Protein AF-A0A9D1HIQ1-F1 (afdb_monomer_lite)

Foldseek 3Di:
DDPPVVVVVVVVVVVVVLCVDPLVVLLVVLVVLCVVPPVLVVLVVVLVVLVVCLVPDPDDDPVSVVSVVVSVVSVVVQCPVPSSVSNVVSVVVSVVVVVVVVVVVVVVDDDCCVPVPPVVVVVVVVVVVVVVPDDDPPDDD

Secondary structure (DSSP, 8-state):
----HHHHHHHHHHHHHHHTSHHHHHHHHHHHHHHT-HHHHHHHHHHHHHHHHHHS----THHHHHHHHHHHHHHHHHHT-HHHHHHHHHHHHHHHHHHHHHHHHHTTSPP-GGGSSHHHHHHHHHHHHHHTT--------

Organism: NCBI:txid2840694

pLDDT: mean 84.1, std 16.53, range [38.34, 98.25]

Radius of gyration: 28.69 Å; chains: 1; bounding box: 81×45×67 Å

Structure (mmCIF, N/CA/C/O backbone):
data_AF-A0A9D1HIQ1-F1
#
_entry.id   AF-A0A9D1HIQ1-F1
#
loop_
_atom_site.group_PDB
_atom_site.id
_atom_site.type_symbol
_atom_site.label_atom_id
_atom_site.label_alt_id
_atom_site.label_comp_id
_atom_site.label_asym_id
_atom_site.label_entity_id
_atom_site.label_seq_id
_atom_site.pdbx_PDB_ins_code
_atom_site.Cartn_x
_atom_site.Cartn_y
_atom_site.Cartn_z
_atom_site.occupancy
_atom_site.B_iso_or_equiv
_atom_site.auth_seq_id
_atom_site.auth_comp_id
_atom_site.auth_asym_id
_atom_site.auth_atom_id
_atom_site.pdbx_PDB_model_num
ATOM 1 N N . MET A 1 1 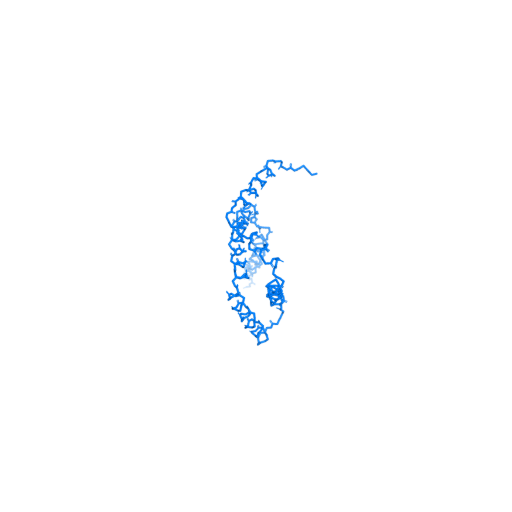? -3.074 -15.900 27.688 1.00 52.31 1 MET A N 1
ATOM 2 C CA . MET A 1 1 ? -3.087 -14.440 27.462 1.00 52.31 1 MET A CA 1
ATOM 3 C C . MET A 1 1 ? -4.541 -13.996 27.418 1.00 52.31 1 MET A C 1
ATOM 5 O O . MET A 1 1 ? -5.275 -14.479 26.563 1.00 52.31 1 MET A O 1
ATOM 9 N N . VAL A 1 2 ? -4.995 -13.200 28.389 1.00 64.06 2 VAL A N 1
ATOM 10 C CA . VAL A 1 2 ? -6.382 -12.706 28.427 1.00 64.06 2 VAL A CA 1
ATOM 11 C C . VAL A 1 2 ? -6.483 -11.564 27.420 1.00 64.06 2 VAL A C 1
ATOM 13 O O . VAL A 1 2 ? -5.747 -10.586 27.523 1.00 64.06 2 VAL A O 1
ATOM 16 N N . LYS A 1 3 ? -7.336 -11.710 26.403 1.00 77.06 3 LYS A N 1
ATOM 17 C CA . LYS A 1 3 ? -7.623 -10.622 25.461 1.00 77.06 3 LYS A CA 1
ATOM 18 C C . LYS A 1 3 ? -8.362 -9.523 26.221 1.00 77.06 3 LYS A C 1
ATOM 20 O O . LYS A 1 3 ? -9.308 -9.821 26.942 1.00 77.06 3 LYS A O 1
ATOM 25 N N . ASN A 1 4 ? -7.957 -8.267 26.054 1.00 87.88 4 ASN A N 1
ATOM 26 C CA . ASN A 1 4 ? -8.736 -7.149 26.575 1.00 87.88 4 ASN A CA 1
ATOM 27 C C . ASN A 1 4 ? -10.006 -7.000 25.721 1.00 87.88 4 ASN A C 1
ATOM 29 O O . ASN A 1 4 ? -9.977 -6.393 24.651 1.00 87.88 4 ASN A O 1
ATOM 33 N N . GLU A 1 5 ? -11.101 -7.622 26.160 1.00 90.69 5 GLU A N 1
ATOM 34 C CA . GLU A 1 5 ? -12.341 -7.746 25.385 1.00 90.69 5 GLU A CA 1
ATOM 35 C C . GLU A 1 5 ? -12.885 -6.394 24.904 1.00 90.69 5 GLU A C 1
ATOM 37 O O . GLU A 1 5 ? -13.345 -6.300 23.768 1.00 90.69 5 GLU A O 1
ATOM 42 N N . GLY A 1 6 ? -12.761 -5.334 25.712 1.00 93.00 6 GLY A N 1
ATOM 43 C CA . GLY A 1 6 ? -13.192 -3.985 25.336 1.00 93.00 6 GLY A CA 1
ATOM 44 C C . GLY A 1 6 ? -12.398 -3.412 24.159 1.00 93.00 6 GLY A C 1
ATOM 45 O O . GLY A 1 6 ? -12.990 -2.907 23.206 1.00 93.00 6 GLY A O 1
ATOM 46 N N . ILE A 1 7 ? -11.068 -3.561 24.172 1.00 92.62 7 ILE A N 1
ATOM 47 C CA . ILE A 1 7 ? -10.199 -3.124 23.065 1.00 92.62 7 ILE A CA 1
ATOM 48 C C . ILE A 1 7 ? -10.548 -3.885 21.781 1.00 92.62 7 ILE A C 1
ATOM 50 O O . ILE A 1 7 ? -10.724 -3.276 20.728 1.00 92.62 7 ILE A O 1
ATOM 54 N N . TYR A 1 8 ? -10.720 -5.208 21.868 1.00 92.81 8 TYR A N 1
ATOM 55 C CA . TYR A 1 8 ? -11.078 -6.030 20.707 1.00 92.81 8 TYR A CA 1
ATOM 56 C C . TYR A 1 8 ? -12.459 -5.683 20.139 1.00 92.81 8 TYR A C 1
ATOM 58 O O . TYR A 1 8 ? -12.629 -5.670 18.918 1.00 92.81 8 TYR A O 1
ATOM 66 N N . GLN A 1 9 ? -13.443 -5.382 20.991 1.00 95.50 9 GLN A N 1
ATOM 67 C CA . GLN A 1 9 ? -14.764 -4.938 20.542 1.00 95.50 9 GLN A CA 1
ATOM 68 C C . GLN A 1 9 ? -14.685 -3.601 19.799 1.00 95.50 9 GLN A C 1
ATOM 70 O O . GLN A 1 9 ? -15.299 -3.457 18.742 1.00 95.50 9 GLN A O 1
ATOM 75 N N . THR A 1 10 ? -13.912 -2.640 20.310 1.00 95.25 10 THR A N 1
ATOM 76 C CA . THR A 1 10 ? -13.713 -1.340 19.651 1.00 95.25 10 THR A CA 1
ATOM 77 C C . THR A 1 10 ? -12.977 -1.491 18.322 1.00 95.25 10 THR A C 1
ATOM 79 O O . THR A 1 10 ? -13.453 -0.982 17.311 1.00 95.25 10 THR A O 1
ATOM 82 N N . ALA A 1 11 ? -11.887 -2.262 18.285 1.00 93.88 11 ALA A N 1
ATOM 83 C CA . ALA A 1 11 ? -11.157 -2.546 17.049 1.00 93.88 11 ALA A CA 1
ATOM 84 C C . ALA A 1 11 ? -12.040 -3.251 16.004 1.00 93.88 11 ALA A C 1
ATOM 86 O O . ALA A 1 11 ? -11.987 -2.929 14.820 1.00 93.88 11 ALA A O 1
ATOM 87 N N . SER A 1 12 ? -12.913 -4.167 16.440 1.00 95.56 12 SER A N 1
ATOM 88 C CA . SER A 1 12 ? -13.867 -4.833 15.544 1.00 95.56 12 SER A CA 1
ATOM 89 C C . SER A 1 12 ? -14.880 -3.848 14.958 1.00 95.56 12 SER A C 1
ATOM 91 O O . SER A 1 12 ? -15.157 -3.897 13.764 1.00 95.56 12 SER A O 1
ATOM 93 N N . LYS A 1 13 ? -15.407 -2.918 15.767 1.00 97.31 13 LYS A N 1
ATOM 94 C CA . LYS A 1 13 ? -16.311 -1.861 15.282 1.00 97.31 13 LYS A CA 1
ATOM 95 C C . LYS A 1 13 ? -15.618 -0.936 14.283 1.00 97.31 13 LYS A C 1
ATOM 97 O O . LYS A 1 13 ? -16.211 -0.631 13.254 1.00 97.31 13 LYS A O 1
ATOM 102 N N . LEU A 1 14 ? -14.373 -0.543 14.557 1.00 96.44 14 LEU A N 1
ATOM 103 C CA . LEU A 1 14 ? -13.564 0.252 13.632 1.00 96.44 14 LEU A CA 1
ATOM 104 C C . LEU A 1 14 ? -13.374 -0.484 12.298 1.00 96.44 14 LEU A C 1
ATOM 106 O O . LEU A 1 14 ? -13.594 0.097 11.240 1.00 96.44 14 LEU A O 1
ATOM 110 N N . ALA A 1 15 ? -13.049 -1.778 12.335 1.00 96.25 15 ALA A N 1
ATOM 111 C CA . ALA A 1 15 ? -12.910 -2.584 11.125 1.00 96.25 15 ALA A CA 1
ATOM 112 C C . ALA A 1 15 ? -14.210 -2.634 10.300 1.00 96.25 15 ALA A C 1
ATOM 114 O O . ALA A 1 15 ? -14.161 -2.528 9.077 1.00 96.25 15 ALA A O 1
ATOM 115 N N . GLU A 1 16 ? -15.372 -2.760 10.945 1.00 97.88 16 GLU A N 1
ATOM 116 C CA . GLU A 1 16 ? -16.670 -2.708 10.257 1.00 97.88 16 GLU A CA 1
ATOM 117 C C . GLU A 1 16 ? -16.958 -1.324 9.654 1.00 97.88 16 GLU A C 1
ATOM 119 O O . GLU A 1 16 ? -17.451 -1.236 8.531 1.00 97.88 16 GLU A O 1
ATOM 124 N N . GLN A 1 17 ? -16.593 -0.238 10.343 1.00 97.44 17 GLN A N 1
ATOM 125 C CA . GLN A 1 17 ? -16.718 1.121 9.803 1.00 97.44 17 GLN A CA 1
ATOM 126 C C . GLN A 1 17 ? -15.836 1.334 8.569 1.00 97.44 17 GLN A C 1
ATOM 128 O O . GLN A 1 17 ? -16.304 1.893 7.580 1.00 97.44 17 GLN A O 1
ATOM 133 N N . ILE A 1 18 ? -14.597 0.837 8.595 1.00 96.75 18 ILE A N 1
ATOM 134 C CA . ILE A 1 18 ? -13.683 0.893 7.448 1.00 96.75 18 ILE A CA 1
ATOM 135 C C . ILE A 1 18 ? -14.257 0.096 6.271 1.00 96.75 18 ILE A C 1
ATOM 137 O O . ILE A 1 18 ? -14.284 0.595 5.153 1.00 96.75 18 ILE A O 1
ATOM 141 N N . LYS A 1 19 ? -14.780 -1.115 6.504 1.00 96.62 19 LYS A N 1
ATOM 142 C CA . LYS A 1 19 ? -15.400 -1.924 5.437 1.00 96.62 19 LYS A CA 1
ATOM 143 C C . LYS A 1 19 ? -16.628 -1.260 4.812 1.00 96.62 19 LYS A C 1
ATOM 145 O O . LYS A 1 19 ? -16.915 -1.492 3.641 1.00 96.62 19 LYS A O 1
ATOM 150 N N . ALA A 1 20 ? -17.365 -0.473 5.592 1.00 97.00 20 ALA A N 1
ATOM 151 C CA . ALA A 1 20 ? -18.517 0.284 5.118 1.00 97.00 20 ALA A CA 1
ATOM 152 C C . ALA A 1 20 ? -18.130 1.595 4.407 1.00 97.00 20 ALA A C 1
ATOM 154 O O . ALA A 1 20 ? -19.011 2.273 3.874 1.00 97.00 20 ALA A O 1
ATOM 155 N N . SER A 1 21 ? -16.844 1.967 4.395 1.00 97.06 21 SER A N 1
ATOM 156 C CA . SER A 1 21 ? -16.383 3.202 3.771 1.00 97.06 21 SER A CA 1
ATOM 157 C C . SER A 1 21 ? -16.426 3.111 2.237 1.00 97.06 21 SER A C 1
ATOM 159 O O . SER A 1 21 ? -16.203 2.039 1.653 1.00 97.06 21 SER A O 1
ATOM 161 N N . PRO A 1 22 ? -16.706 4.231 1.546 1.00 97.25 22 PRO A N 1
ATOM 162 C CA . PRO A 1 22 ? -16.701 4.263 0.088 1.00 97.25 22 PRO A CA 1
ATOM 163 C C . PRO A 1 22 ? -15.317 3.953 -0.504 1.00 97.25 22 PRO A C 1
ATOM 165 O O . PRO A 1 22 ? -15.237 3.355 -1.578 1.00 97.25 22 PRO A O 1
ATOM 168 N N . GLU A 1 23 ? -14.233 4.303 0.187 1.00 97.50 23 GLU A N 1
ATOM 169 C CA . GLU A 1 23 ? -12.854 4.041 -0.234 1.00 97.50 23 GLU A CA 1
ATOM 170 C C . GLU A 1 23 ? -12.541 2.544 -0.216 1.00 97.50 23 GLU A C 1
ATOM 172 O O . GLU A 1 23 ? -12.022 2.022 -1.206 1.00 97.50 23 GLU A O 1
ATOM 177 N N . TYR A 1 24 ? -12.929 1.828 0.847 1.00 97.81 24 TYR A N 1
ATOM 178 C CA . TYR A 1 24 ? -12.782 0.372 0.898 1.00 97.81 24 TYR A CA 1
ATOM 179 C C . TYR A 1 24 ? -13.607 -0.306 -0.201 1.00 97.81 24 TYR A C 1
ATOM 181 O O . TYR A 1 24 ? -13.089 -1.138 -0.949 1.00 97.81 24 TYR A O 1
ATOM 189 N N . ALA A 1 25 ? -14.875 0.085 -0.361 1.00 97.88 25 ALA A N 1
ATOM 190 C CA . ALA A 1 25 ? -15.738 -0.467 -1.403 1.00 97.88 25 ALA A CA 1
ATOM 191 C C . ALA A 1 25 ? -15.167 -0.227 -2.815 1.00 97.88 25 ALA A C 1
ATOM 193 O O . ALA A 1 25 ? -15.196 -1.128 -3.665 1.00 97.88 25 ALA A O 1
ATOM 194 N N . ARG A 1 26 ? -14.605 0.965 -3.067 1.00 97.81 26 ARG A N 1
ATOM 195 C CA . ARG A 1 26 ? -13.958 1.297 -4.341 1.00 97.81 26 ARG A CA 1
ATOM 196 C C . ARG A 1 26 ? -12.705 0.459 -4.569 1.00 97.81 26 ARG A C 1
ATOM 198 O O . ARG A 1 26 ? -12.546 -0.067 -5.670 1.00 97.81 26 ARG A O 1
ATOM 205 N N . TYR A 1 27 ? -11.873 0.290 -3.544 1.00 98.25 27 TYR A N 1
ATOM 206 C CA . TYR A 1 27 ? -10.677 -0.548 -3.603 1.00 98.25 27 TYR A CA 1
ATOM 207 C C . TYR A 1 27 ? -11.013 -2.005 -3.932 1.00 98.25 27 TYR A C 1
ATOM 209 O O . TYR A 1 27 ? -10.453 -2.561 -4.878 1.00 98.25 27 TYR A O 1
ATOM 217 N N . ILE A 1 28 ? -11.978 -2.608 -3.229 1.00 98.19 28 ILE A N 1
ATOM 218 C CA . ILE A 1 28 ? -12.403 -3.991 -3.493 1.00 98.19 28 ILE A CA 1
ATOM 219 C C . ILE A 1 28 ? -12.946 -4.142 -4.916 1.00 98.19 28 ILE A C 1
ATOM 221 O O . ILE A 1 28 ? -12.522 -5.039 -5.642 1.00 98.19 28 ILE A O 1
ATOM 225 N N . THR A 1 29 ? -13.803 -3.220 -5.359 1.00 97.75 29 THR A N 1
ATOM 226 C CA . THR A 1 29 ? -14.366 -3.254 -6.718 1.00 97.75 29 THR A CA 1
ATOM 227 C C . THR A 1 29 ? -13.276 -3.155 -7.792 1.00 97.75 29 THR A C 1
ATOM 229 O O . THR A 1 29 ? -13.286 -3.910 -8.767 1.00 97.75 29 THR A O 1
ATOM 232 N N . ALA A 1 30 ? -12.323 -2.232 -7.640 1.00 97.00 30 ALA A N 1
ATOM 233 C CA . ALA A 1 30 ? -11.231 -2.067 -8.597 1.00 97.00 30 ALA A CA 1
ATOM 234 C C . ALA A 1 30 ? -10.288 -3.283 -8.600 1.00 97.00 30 ALA A C 1
ATOM 236 O O . ALA A 1 30 ? -9.862 -3.743 -9.662 1.00 97.00 30 ALA A O 1
ATOM 237 N N . LYS A 1 31 ? -10.030 -3.867 -7.422 1.00 96.75 31 LYS A N 1
ATOM 238 C CA . LYS A 1 31 ? -9.255 -5.103 -7.266 1.00 96.75 31 LYS A CA 1
ATOM 239 C C . LYS A 1 31 ? -9.908 -6.284 -7.979 1.00 96.75 31 LYS A C 1
ATOM 241 O O . LYS A 1 31 ? -9.221 -7.011 -8.691 1.00 96.75 31 LYS A O 1
ATOM 246 N N . GLU A 1 32 ? -11.215 -6.475 -7.825 1.00 96.44 32 GLU A N 1
ATOM 247 C CA . GLU A 1 32 ? -11.955 -7.544 -8.506 1.00 96.44 32 GLU A CA 1
ATOM 248 C C . GLU A 1 32 ? -11.882 -7.405 -10.029 1.00 96.44 32 GLU A C 1
ATOM 250 O O . GLU A 1 32 ? -11.572 -8.373 -10.726 1.00 96.44 32 GLU A O 1
ATOM 255 N N . ARG A 1 33 ? -12.070 -6.188 -10.556 1.00 94.56 33 ARG A N 1
ATOM 256 C CA . ARG A 1 33 ? -11.915 -5.912 -11.995 1.00 94.56 33 ARG A CA 1
ATOM 257 C C . ARG A 1 33 ? -10.529 -6.302 -12.500 1.00 94.56 33 ARG A C 1
ATOM 259 O O . ARG A 1 33 ? -10.421 -6.963 -13.530 1.00 94.56 33 ARG A O 1
ATOM 266 N N . LEU A 1 34 ? -9.484 -5.947 -11.755 1.00 94.00 34 LEU A N 1
ATOM 267 C CA . LEU A 1 34 ? -8.109 -6.289 -12.105 1.00 94.00 34 LEU A CA 1
ATOM 268 C C . LEU A 1 34 ? -7.837 -7.801 -12.014 1.00 94.00 34 LEU A C 1
ATOM 270 O O . LEU A 1 34 ? -7.122 -8.357 -12.847 1.00 94.00 34 LEU A O 1
ATOM 274 N N . LEU A 1 35 ? -8.422 -8.499 -11.036 1.00 92.50 35 LEU A N 1
ATOM 275 C CA . LEU A 1 35 ? -8.297 -9.956 -10.909 1.00 92.50 35 LEU A CA 1
ATOM 276 C C . LEU A 1 35 ? -8.859 -10.691 -12.132 1.00 92.50 35 LEU A C 1
ATOM 278 O O . LEU A 1 35 ? -8.289 -11.706 -12.542 1.00 92.50 35 LEU A O 1
ATOM 282 N N . HIS A 1 36 ? -9.915 -10.160 -12.745 1.00 93.69 36 HIS A N 1
ATOM 283 C CA . HIS A 1 36 ? -10.519 -10.710 -13.958 1.00 93.69 36 HIS A CA 1
ATOM 284 C C . HIS A 1 36 ? -9.805 -10.313 -15.260 1.00 93.69 36 HIS A C 1
ATOM 286 O O . HIS A 1 36 ? -10.178 -10.813 -16.320 1.00 93.69 36 HIS A O 1
ATOM 292 N N . ASP A 1 37 ? -8.744 -9.504 -15.193 1.00 92.56 37 ASP A N 1
ATOM 293 C CA . ASP A 1 37 ? -7.961 -9.061 -16.348 1.00 92.56 37 ASP A CA 1
ATOM 294 C C . ASP A 1 37 ? -6.491 -9.520 -16.243 1.00 92.56 37 ASP A C 1
ATOM 296 O O . ASP A 1 37 ? -5.656 -8.865 -15.609 1.00 92.56 37 ASP A O 1
ATOM 300 N N . PRO A 1 38 ? -6.126 -10.662 -16.856 1.00 92.81 38 PRO A N 1
ATOM 301 C CA . PRO A 1 38 ? -4.771 -11.202 -16.772 1.00 92.81 38 PRO A CA 1
ATOM 302 C C . PRO A 1 38 ? -3.684 -10.284 -17.341 1.00 92.81 38 PRO A C 1
ATOM 304 O O . PRO A 1 38 ? -2.552 -10.329 -16.856 1.00 92.81 38 PRO A O 1
ATOM 307 N N . ILE A 1 39 ? -4.009 -9.480 -18.358 1.00 92.50 39 ILE A N 1
ATOM 308 C CA . ILE A 1 39 ? -3.053 -8.588 -19.023 1.00 92.50 39 ILE A CA 1
ATOM 309 C C . ILE A 1 39 ? -2.722 -7.435 -18.079 1.00 92.50 39 ILE A C 1
ATOM 311 O O . ILE A 1 39 ? -1.554 -7.199 -17.768 1.00 92.50 39 ILE A O 1
ATOM 315 N N . ASN A 1 40 ? -3.754 -6.779 -17.553 1.00 92.44 40 ASN A N 1
ATOM 316 C CA . ASN A 1 40 ? -3.595 -5.643 -16.651 1.00 92.44 40 ASN A CA 1
ATOM 317 C C . ASN A 1 40 ? -3.019 -6.060 -15.294 1.00 92.44 40 ASN A C 1
ATOM 319 O O . ASN A 1 40 ? -2.191 -5.348 -14.728 1.00 92.44 40 ASN A O 1
ATOM 323 N N . ARG A 1 41 ? -3.352 -7.261 -14.809 1.00 93.81 41 ARG A N 1
ATOM 324 C CA . ARG A 1 41 ? -2.717 -7.835 -13.616 1.00 93.81 41 ARG A CA 1
ATOM 325 C C . ARG A 1 41 ? -1.222 -8.084 -13.815 1.00 93.81 41 ARG A C 1
ATOM 327 O O . ARG A 1 41 ? -0.442 -7.830 -12.900 1.00 93.81 41 ARG A O 1
ATOM 334 N N . LYS A 1 42 ? -0.810 -8.586 -14.987 1.00 92.31 42 LYS A N 1
ATOM 335 C CA . LYS A 1 42 ? 0.615 -8.753 -15.308 1.00 92.31 42 LYS A CA 1
ATOM 336 C C . LYS A 1 42 ? 1.318 -7.397 -15.335 1.00 92.31 42 LYS A C 1
ATOM 338 O O . LYS A 1 42 ? 2.372 -7.274 -14.726 1.00 92.31 42 LYS A O 1
ATOM 343 N N . LEU A 1 43 ? 0.712 -6.401 -15.981 1.00 90.56 43 LEU A N 1
ATOM 344 C CA . LEU A 1 43 ? 1.253 -5.045 -16.047 1.00 90.56 43 LEU A CA 1
ATOM 345 C C . LEU A 1 43 ? 1.466 -4.444 -14.647 1.00 90.56 43 LEU A C 1
ATOM 347 O O . LEU A 1 43 ? 2.559 -3.968 -14.356 1.00 90.56 43 LEU A O 1
ATOM 351 N N . LEU A 1 44 ? 0.469 -4.534 -13.757 1.00 92.94 44 LEU A N 1
ATOM 352 C CA . LEU A 1 44 ? 0.613 -4.062 -12.374 1.00 92.94 44 LEU A CA 1
ATOM 353 C C . LEU A 1 44 ? 1.723 -4.809 -11.623 1.00 92.94 44 LEU A C 1
ATOM 355 O O . LEU A 1 44 ? 2.502 -4.193 -10.904 1.00 92.94 44 LEU A O 1
ATOM 359 N N . ARG A 1 45 ? 1.798 -6.137 -11.765 1.00 92.88 45 ARG A N 1
ATOM 360 C CA . ARG A 1 45 ? 2.837 -6.936 -11.102 1.00 92.88 45 ARG A CA 1
ATOM 361 C C . ARG A 1 45 ? 4.234 -6.526 -11.559 1.00 92.88 45 ARG A C 1
ATOM 363 O O . ARG A 1 45 ? 5.125 -6.398 -10.730 1.00 92.88 45 ARG A O 1
ATOM 370 N N . ASP A 1 46 ? 4.419 -6.332 -12.859 1.00 91.62 46 ASP A N 1
ATOM 371 C CA . ASP A 1 46 ? 5.714 -5.950 -13.416 1.00 91.62 46 ASP A CA 1
ATOM 372 C C . ASP A 1 46 ? 6.121 -4.541 -12.922 1.00 91.62 46 ASP A C 1
ATOM 374 O O . ASP A 1 46 ? 7.282 -4.344 -12.567 1.00 91.62 46 ASP A O 1
ATOM 378 N N . LEU A 1 47 ? 5.162 -3.608 -12.782 1.00 91.88 47 LEU A N 1
ATOM 379 C CA . LEU A 1 47 ? 5.378 -2.308 -12.126 1.00 91.88 47 LEU A CA 1
ATOM 380 C C . LEU A 1 47 ? 5.822 -2.468 -10.664 1.00 91.88 47 LEU A C 1
ATOM 382 O O . LEU A 1 47 ? 6.837 -1.902 -10.272 1.00 91.88 47 LEU A O 1
ATOM 386 N N . ARG A 1 48 ? 5.091 -3.253 -9.863 1.00 93.25 48 ARG A N 1
ATOM 387 C CA . ARG A 1 48 ? 5.393 -3.462 -8.434 1.00 93.25 48 ARG A CA 1
ATOM 388 C C . ARG A 1 48 ? 6.756 -4.109 -8.209 1.00 93.25 48 ARG A C 1
ATOM 390 O O . ARG A 1 48 ? 7.483 -3.692 -7.318 1.00 93.25 48 ARG A O 1
ATOM 397 N N . ASN A 1 49 ? 7.117 -5.081 -9.042 1.00 93.50 49 ASN A N 1
ATOM 398 C CA . ASN A 1 49 ? 8.438 -5.698 -8.984 1.00 93.50 49 ASN A CA 1
ATOM 399 C C . ASN A 1 49 ? 9.538 -4.673 -9.274 1.00 93.50 49 ASN A C 1
ATOM 401 O O . ASN A 1 49 ? 10.533 -4.651 -8.572 1.00 93.50 49 ASN A O 1
ATOM 405 N N . LYS A 1 50 ? 9.348 -3.791 -10.263 1.00 91.38 50 LYS A N 1
ATOM 406 C CA . LYS A 1 50 ? 10.334 -2.752 -10.583 1.00 91.38 50 LYS A CA 1
ATOM 407 C C . LYS A 1 50 ? 10.474 -1.694 -9.490 1.00 91.38 50 LYS A C 1
ATOM 409 O O . LYS A 1 50 ? 11.585 -1.237 -9.264 1.00 91.38 50 LYS A O 1
ATOM 414 N N . GLN A 1 51 ? 9.381 -1.336 -8.812 1.00 92.06 51 GLN A N 1
ATOM 415 C CA . GLN A 1 51 ? 9.435 -0.474 -7.625 1.00 92.06 51 GLN A CA 1
ATOM 416 C C . GLN A 1 51 ? 10.272 -1.118 -6.519 1.00 92.06 51 GLN A C 1
ATOM 418 O O . GLN A 1 51 ? 11.198 -0.494 -6.020 1.00 92.06 51 GLN A O 1
ATOM 423 N N . PHE A 1 52 ? 9.995 -2.387 -6.209 1.00 92.88 52 PHE A N 1
ATOM 424 C CA . PHE A 1 52 ? 10.743 -3.130 -5.198 1.00 92.88 52 PHE A CA 1
ATOM 425 C C . PHE A 1 52 ? 12.225 -3.291 -5.566 1.00 92.88 52 PHE A C 1
ATOM 427 O O . PHE A 1 52 ? 13.085 -3.039 -4.733 1.00 92.88 52 PHE A O 1
ATOM 434 N N . ASP A 1 53 ? 12.522 -3.659 -6.817 1.00 90.56 53 ASP A N 1
ATOM 435 C CA . ASP A 1 53 ? 13.895 -3.796 -7.316 1.00 90.56 53 ASP A CA 1
ATOM 436 C C . ASP A 1 53 ? 14.684 -2.485 -7.142 1.00 90.56 53 ASP A C 1
ATOM 438 O O . ASP A 1 53 ? 15.851 -2.528 -6.771 1.00 90.56 53 ASP A O 1
ATOM 442 N N . LEU A 1 54 ? 14.057 -1.330 -7.408 1.00 92.12 54 LEU A N 1
ATOM 443 C CA . LEU A 1 54 ? 14.690 -0.015 -7.267 1.00 92.12 54 LEU A CA 1
ATOM 444 C C . LEU A 1 54 ? 14.891 0.376 -5.794 1.00 92.12 54 LEU A C 1
ATOM 446 O O . LEU A 1 54 ? 15.927 0.942 -5.456 1.00 92.12 54 LEU A O 1
ATOM 450 N N . GLU A 1 55 ? 13.919 0.081 -4.925 1.00 89.06 55 GLU A N 1
ATOM 451 C CA . GLU A 1 55 ? 13.996 0.352 -3.481 1.00 89.06 55 GLU A CA 1
ATOM 452 C C . GLU A 1 55 ? 15.063 -0.504 -2.777 1.00 89.06 55 GLU A C 1
ATOM 454 O O . GLU A 1 55 ? 15.754 -0.005 -1.891 1.00 89.06 55 GLU A O 1
ATOM 459 N N . ASP A 1 56 ? 15.217 -1.770 -3.177 1.00 89.50 56 ASP A N 1
ATOM 460 C CA . ASP A 1 56 ? 16.226 -2.699 -2.635 1.00 89.50 56 ASP A CA 1
ATOM 461 C C . ASP A 1 56 ? 17.615 -2.511 -3.281 1.00 89.50 56 ASP A C 1
ATOM 463 O O . ASP A 1 56 ? 18.614 -3.081 -2.836 1.00 89.50 56 ASP A O 1
ATOM 467 N N . SER A 1 57 ? 17.703 -1.707 -4.345 1.00 87.19 57 SER A N 1
ATOM 468 C CA . SER A 1 57 ? 18.939 -1.513 -5.097 1.00 87.19 57 SER A CA 1
ATOM 469 C C . SER A 1 57 ? 19.988 -0.745 -4.290 1.00 87.19 57 SER A C 1
ATOM 471 O O . SER A 1 57 ? 19.758 0.359 -3.799 1.00 87.19 57 SER A O 1
ATOM 473 N N . LEU A 1 58 ? 21.201 -1.303 -4.225 1.00 88.44 58 LEU A N 1
ATOM 474 C CA . LEU A 1 58 ? 22.402 -0.601 -3.748 1.00 88.44 58 LEU A CA 1
ATOM 475 C C . LEU A 1 58 ? 23.106 0.178 -4.871 1.00 88.44 58 LEU A C 1
ATOM 477 O O . LEU A 1 58 ? 24.197 0.722 -4.668 1.00 88.44 58 LEU A O 1
ATOM 481 N N . GLU A 1 59 ? 22.541 0.175 -6.079 1.00 86.19 59 GLU A N 1
ATOM 482 C CA . GLU A 1 59 ? 23.109 0.876 -7.220 1.00 86.19 59 GLU A CA 1
ATOM 483 C C . GLU A 1 59 ? 23.027 2.389 -7.015 1.00 86.19 59 GLU A C 1
ATOM 485 O O . GLU A 1 59 ? 22.095 2.928 -6.425 1.00 86.19 59 GLU A O 1
ATOM 490 N N . THR A 1 60 ? 24.039 3.097 -7.506 1.00 84.12 60 THR A N 1
ATOM 491 C CA . THR A 1 60 ? 24.141 4.552 -7.379 1.00 84.12 60 THR A CA 1
ATOM 492 C C . THR A 1 60 ? 24.602 5.156 -8.697 1.00 84.12 60 THR A C 1
ATOM 494 O O . THR A 1 60 ? 25.150 4.470 -9.564 1.00 84.12 60 THR A O 1
ATOM 497 N N . GLY A 1 61 ? 24.395 6.460 -8.859 1.00 88.94 61 GLY A N 1
ATOM 498 C CA . GLY A 1 61 ? 24.805 7.169 -10.067 1.00 88.94 61 GLY A CA 1
ATOM 499 C C . GLY A 1 61 ? 23.973 6.773 -11.288 1.00 88.94 61 GLY A C 1
ATOM 500 O O . GLY A 1 61 ? 22.758 6.642 -11.203 1.00 88.94 61 GLY A O 1
ATOM 501 N N . GLU A 1 62 ? 24.629 6.612 -12.437 1.00 88.25 62 GLU A N 1
ATOM 502 C CA . GLU A 1 62 ? 23.962 6.505 -13.743 1.00 88.25 62 GLU A CA 1
ATOM 503 C C . GLU A 1 62 ? 23.046 5.276 -13.879 1.00 88.25 62 GLU A C 1
ATOM 505 O O . GLU A 1 62 ? 22.016 5.353 -14.546 1.00 88.25 62 GLU A O 1
ATOM 510 N N . GLU A 1 63 ? 23.394 4.152 -13.248 1.00 85.31 63 GLU A N 1
ATOM 511 C CA . GLU A 1 63 ? 22.577 2.932 -13.313 1.00 85.31 63 GLU A CA 1
ATOM 512 C C . GLU A 1 63 ? 21.255 3.108 -12.552 1.00 85.31 63 GLU A C 1
ATOM 514 O O . GLU A 1 63 ? 20.191 2.796 -13.087 1.00 85.31 63 GLU A O 1
ATOM 519 N N . TYR A 1 64 ? 21.310 3.733 -11.368 1.00 90.12 64 TYR A N 1
ATOM 520 C CA . TYR A 1 64 ? 20.120 4.084 -10.589 1.00 90.12 64 TYR A CA 1
ATOM 521 C C . TYR A 1 64 ? 19.200 5.024 -11.378 1.00 90.12 64 TYR A C 1
ATOM 523 O O . TYR A 1 64 ? 18.004 4.765 -11.500 1.00 90.12 64 TYR A O 1
ATOM 531 N N . THR A 1 65 ? 19.759 6.072 -11.998 1.00 91.75 65 THR A N 1
ATOM 532 C CA . THR A 1 65 ? 18.983 7.019 -12.818 1.00 91.75 65 THR A CA 1
ATOM 533 C C . THR A 1 65 ? 18.282 6.327 -13.988 1.00 91.75 65 THR A C 1
ATOM 535 O O . THR A 1 65 ? 17.113 6.597 -14.244 1.00 91.75 65 THR A O 1
ATOM 538 N N . LYS A 1 66 ? 18.941 5.386 -14.677 1.00 90.62 66 LYS A N 1
ATOM 539 C CA . LYS A 1 66 ? 18.310 4.632 -15.778 1.00 90.62 66 LYS A CA 1
ATOM 540 C C . LYS A 1 66 ? 17.143 3.770 -15.302 1.00 90.62 66 LYS A C 1
ATOM 542 O O . LYS A 1 66 ? 16.135 3.657 -16.001 1.00 90.62 66 LYS A O 1
ATOM 547 N N . GLN A 1 67 ? 17.275 3.139 -14.137 1.00 88.69 67 GLN A N 1
ATOM 548 C CA . GLN A 1 67 ? 16.199 2.331 -13.562 1.00 88.69 67 GLN A CA 1
ATOM 549 C C . GLN A 1 67 ? 15.021 3.198 -13.110 1.00 88.69 67 GLN A C 1
ATOM 551 O O . GLN A 1 67 ? 13.869 2.834 -13.359 1.00 88.69 67 GLN A O 1
ATOM 556 N N . GLU A 1 68 ? 15.304 4.357 -12.517 1.00 92.69 68 GLU A N 1
ATOM 557 C CA . GLU A 1 68 ? 14.303 5.357 -12.147 1.00 92.69 68 GLU A CA 1
ATOM 558 C C . GLU A 1 68 ? 13.548 5.886 -13.380 1.00 92.69 68 GLU A C 1
ATOM 560 O O . GLU A 1 68 ? 12.316 5.902 -13.393 1.00 92.69 68 GLU A O 1
ATOM 565 N N . GLU A 1 69 ? 14.255 6.255 -14.453 1.00 93.25 69 GLU A N 1
ATOM 566 C CA . GLU A 1 69 ? 13.652 6.694 -15.721 1.00 93.25 69 GLU A CA 1
ATOM 567 C C . GLU A 1 69 ? 12.736 5.617 -16.318 1.00 93.25 69 GLU A C 1
ATOM 569 O O . GLU A 1 69 ? 11.584 5.894 -16.660 1.00 93.25 69 GLU A O 1
ATOM 574 N N . PHE A 1 70 ? 13.200 4.365 -16.370 1.00 89.19 70 PHE A N 1
ATOM 575 C CA . PHE A 1 70 ? 12.388 3.251 -16.858 1.00 89.19 70 PHE A CA 1
ATOM 576 C C . PHE A 1 70 ? 11.132 3.021 -16.003 1.00 89.19 70 PHE A C 1
ATOM 578 O O . PHE A 1 70 ? 10.052 2.741 -16.536 1.00 89.19 70 PHE A O 1
ATOM 585 N N . LEU A 1 71 ? 11.252 3.137 -14.677 1.00 92.12 71 LEU A N 1
ATOM 586 C CA . LEU A 1 71 ? 10.114 3.027 -13.769 1.00 92.12 71 LEU A CA 1
ATOM 587 C C . LEU A 1 71 ? 9.100 4.157 -14.004 1.00 92.12 71 LEU A C 1
ATOM 589 O O . LEU A 1 71 ? 7.895 3.894 -14.039 1.00 92.12 71 LEU A O 1
ATOM 593 N N . ASN A 1 72 ? 9.573 5.386 -14.217 1.00 91.44 72 ASN A N 1
ATOM 594 C CA . ASN A 1 72 ? 8.727 6.536 -14.533 1.00 91.44 72 ASN A CA 1
ATOM 595 C C . ASN A 1 72 ? 7.963 6.341 -15.851 1.00 91.44 72 ASN A C 1
ATOM 597 O O . ASN A 1 72 ? 6.746 6.550 -15.890 1.00 91.44 72 ASN A O 1
ATOM 601 N N . ASP A 1 73 ? 8.626 5.854 -16.901 1.00 90.12 73 ASP A N 1
ATOM 602 C CA . ASP A 1 73 ? 7.985 5.535 -18.183 1.00 90.12 73 ASP A CA 1
ATOM 603 C C . ASP A 1 73 ? 6.910 4.448 -18.032 1.00 90.12 73 ASP A C 1
ATOM 605 O O . ASP A 1 73 ? 5.798 4.557 -18.568 1.00 90.12 73 ASP A O 1
ATOM 609 N N . LEU A 1 74 ? 7.208 3.400 -17.256 1.00 87.38 74 LEU A N 1
ATOM 610 C CA . LEU A 1 74 ? 6.251 2.336 -16.966 1.00 87.38 74 LEU A CA 1
ATOM 611 C C . LEU A 1 74 ? 5.045 2.874 -16.186 1.00 87.38 74 LEU A C 1
ATOM 613 O O . LEU A 1 74 ? 3.904 2.529 -16.504 1.00 87.38 74 LEU A O 1
ATOM 617 N N . MET A 1 75 ? 5.277 3.757 -15.215 1.00 87.94 75 MET A N 1
ATOM 618 C CA . MET A 1 75 ? 4.221 4.421 -14.454 1.00 87.94 75 MET A CA 1
ATOM 619 C C . MET A 1 75 ? 3.340 5.297 -15.357 1.00 87.94 75 MET A C 1
ATOM 621 O O . MET A 1 75 ? 2.114 5.230 -15.251 1.00 87.94 75 MET A O 1
ATOM 625 N N . MET A 1 76 ? 3.922 6.045 -16.302 1.00 88.00 76 MET A N 1
ATOM 626 C CA . MET A 1 76 ? 3.166 6.813 -17.301 1.00 88.00 76 MET A CA 1
ATOM 627 C C . MET A 1 76 ? 2.316 5.901 -18.194 1.00 88.00 76 MET A C 1
ATOM 629 O O . MET A 1 76 ? 1.131 6.170 -18.407 1.00 88.00 76 MET A O 1
ATOM 633 N N . SER A 1 77 ? 2.875 4.785 -18.672 1.00 84.81 77 SER A N 1
ATOM 634 C CA . SER A 1 77 ? 2.123 3.806 -19.468 1.00 84.81 77 SER A CA 1
ATOM 635 C C . SER A 1 77 ? 0.962 3.193 -18.681 1.00 84.81 77 SER A C 1
ATOM 637 O O . SER A 1 77 ? -0.109 2.950 -19.242 1.00 84.81 77 SER A O 1
ATOM 639 N N . VAL A 1 78 ? 1.166 2.926 -17.393 1.00 85.81 78 VAL A N 1
ATOM 640 C CA . VAL A 1 78 ? 0.139 2.390 -16.496 1.00 85.81 78 VAL A CA 1
ATOM 641 C C . VAL A 1 78 ? -0.940 3.429 -16.201 1.00 85.81 78 VAL A C 1
ATOM 643 O O . VAL A 1 78 ? -2.122 3.086 -16.181 1.00 85.81 78 VAL A O 1
ATOM 646 N N . ALA A 1 79 ? -0.570 4.700 -16.045 1.00 82.50 79 ALA A N 1
ATOM 647 C CA . ALA A 1 79 ? -1.517 5.785 -15.817 1.00 82.50 79 ALA A CA 1
ATOM 648 C C . ALA A 1 79 ? -2.508 5.954 -16.982 1.00 82.50 79 ALA A C 1
ATOM 650 O O . ALA A 1 79 ? -3.652 6.342 -16.755 1.00 82.50 79 ALA A O 1
ATOM 651 N N . LEU A 1 80 ? -2.108 5.617 -18.211 1.00 88.31 80 LEU A N 1
ATOM 652 C CA . LEU A 1 80 ? -2.989 5.632 -19.385 1.00 88.31 80 LEU A CA 1
ATOM 653 C C . LEU A 1 80 ? -3.913 4.407 -19.474 1.00 88.31 80 LEU A C 1
ATOM 655 O O . LEU A 1 80 ? -4.860 4.405 -20.262 1.00 88.31 80 LEU A O 1
ATOM 659 N N . ASN A 1 81 ? -3.667 3.364 -18.677 1.00 91.12 81 ASN A N 1
ATOM 660 C CA . ASN A 1 81 ? -4.509 2.179 -18.629 1.00 91.12 81 ASN A CA 1
ATOM 661 C C . ASN A 1 81 ? -5.666 2.389 -17.638 1.00 91.12 81 ASN A C 1
ATOM 663 O O . ASN A 1 81 ? -5.427 2.410 -16.432 1.00 91.12 81 ASN A O 1
ATOM 667 N N . PRO A 1 82 ? -6.930 2.483 -18.090 1.00 91.56 82 PRO A N 1
ATOM 668 C CA . PRO A 1 82 ? -8.040 2.846 -17.212 1.00 91.56 82 PRO A CA 1
ATOM 669 C C . PRO A 1 82 ? -8.302 1.819 -16.103 1.00 91.56 82 PRO A C 1
ATOM 671 O O . PRO A 1 82 ? -8.751 2.199 -15.027 1.00 91.56 82 PRO A O 1
ATOM 674 N N . VAL A 1 83 ? -8.016 0.532 -16.333 1.00 93.19 83 VAL A N 1
ATOM 675 C CA . VAL A 1 83 ? -8.241 -0.525 -15.333 1.00 93.19 83 VAL A CA 1
ATOM 676 C C . VAL A 1 83 ? -7.178 -0.463 -14.242 1.00 93.19 83 VAL A C 1
ATOM 678 O O . VAL A 1 83 ? -7.507 -0.517 -13.058 1.00 93.19 83 VAL A O 1
ATOM 681 N N . VAL A 1 84 ? -5.906 -0.332 -14.628 1.00 93.50 84 VAL A N 1
ATOM 682 C CA . VAL A 1 84 ? -4.808 -0.270 -13.654 1.00 93.50 84 VAL A CA 1
ATOM 683 C C . VAL A 1 84 ? -4.801 1.074 -12.922 1.00 93.50 84 VAL A C 1
ATOM 685 O O . VAL A 1 84 ? -4.616 1.098 -11.710 1.00 93.50 84 VAL A O 1
ATOM 688 N N . ASN A 1 85 ? -5.081 2.178 -13.618 1.00 92.94 85 ASN A N 1
ATOM 689 C CA . ASN A 1 85 ? -5.205 3.507 -13.021 1.00 92.94 85 ASN A CA 1
ATOM 690 C C . ASN A 1 85 ? -6.350 3.573 -11.987 1.00 92.94 85 ASN A C 1
ATOM 692 O O . ASN A 1 85 ? -6.139 4.077 -10.884 1.00 92.94 85 ASN A O 1
ATOM 696 N N . ASP A 1 86 ? -7.531 3.007 -12.289 1.00 94.69 86 ASP A N 1
ATOM 697 C CA . ASP A 1 86 ? -8.649 2.923 -11.328 1.00 94.69 86 ASP A CA 1
ATOM 698 C C . ASP A 1 86 ? -8.242 2.157 -10.062 1.00 94.69 86 ASP A C 1
ATOM 700 O O . ASP A 1 86 ? -8.517 2.602 -8.948 1.00 94.69 86 ASP A O 1
ATOM 704 N N . PHE A 1 87 ? -7.525 1.039 -10.225 1.00 96.19 87 PHE A N 1
ATOM 705 C CA . PHE A 1 87 ? -6.999 0.272 -9.098 1.00 96.19 87 PHE A CA 1
ATOM 706 C C . PHE A 1 87 ? -5.996 1.071 -8.258 1.00 96.19 87 PHE A C 1
ATOM 708 O O . PHE A 1 87 ? -6.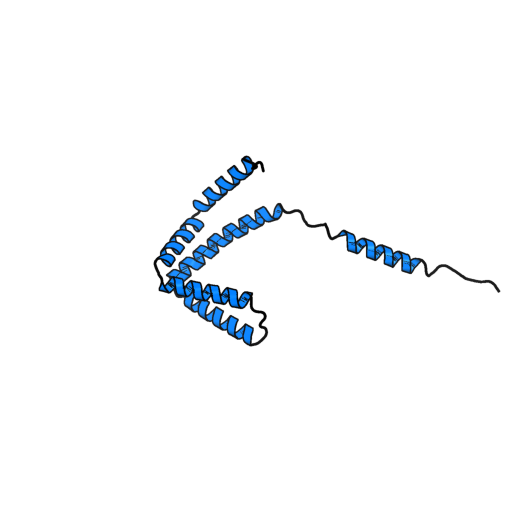173 1.156 -7.045 1.00 96.19 87 PHE A O 1
ATOM 715 N N . LEU A 1 88 ? -4.984 1.682 -8.880 1.00 94.31 88 LEU A N 1
ATOM 716 C CA . LEU A 1 88 ? -3.944 2.431 -8.167 1.00 94.31 88 LEU A CA 1
ATOM 717 C C . LEU A 1 88 ? -4.515 3.632 -7.404 1.00 94.31 88 LEU A C 1
ATOM 719 O O . LEU A 1 88 ? -4.141 3.863 -6.258 1.00 94.31 88 LEU A O 1
ATOM 723 N N . ASN A 1 89 ? -5.468 4.358 -7.992 1.00 95.12 89 ASN A N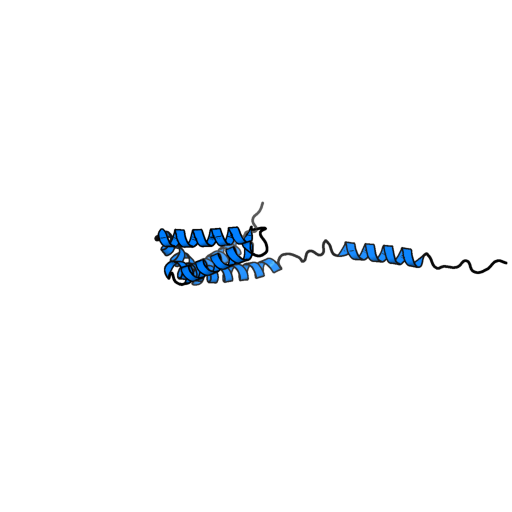 1
ATOM 724 C CA . ASN A 1 89 ? -6.144 5.459 -7.304 1.00 95.12 89 ASN A CA 1
ATOM 725 C C . ASN A 1 89 ? -6.995 4.970 -6.127 1.00 95.12 89 ASN A C 1
ATOM 727 O O . ASN A 1 89 ? -7.010 5.595 -5.066 1.00 95.12 89 ASN A O 1
ATOM 731 N N . ALA A 1 90 ? -7.717 3.860 -6.301 1.00 97.56 90 ALA A N 1
ATOM 732 C CA . ALA A 1 90 ? -8.511 3.279 -5.226 1.00 97.56 90 ALA A CA 1
ATOM 733 C C . ALA A 1 90 ? -7.625 2.772 -4.075 1.00 97.56 90 ALA A C 1
ATOM 735 O O . ALA A 1 90 ? -7.962 2.969 -2.909 1.00 97.56 90 ALA A O 1
ATOM 736 N N . GLU A 1 91 ? -6.483 2.167 -4.404 1.00 96.75 91 GLU A N 1
ATOM 737 C CA . GLU A 1 91 ? -5.474 1.718 -3.445 1.00 96.75 91 GLU A CA 1
ATOM 738 C C . GLU A 1 91 ? -4.838 2.889 -2.695 1.00 96.75 91 GLU A C 1
ATOM 740 O O . GLU A 1 91 ? -4.770 2.841 -1.472 1.00 96.75 91 GLU A O 1
ATOM 745 N N . TYR A 1 92 ? -4.452 3.961 -3.393 1.00 95.81 92 TYR A N 1
ATOM 746 C CA . TYR A 1 92 ? -3.907 5.170 -2.773 1.00 95.81 92 TYR A CA 1
ATOM 747 C C . TYR A 1 92 ? -4.891 5.790 -1.775 1.00 95.81 92 TYR A C 1
ATOM 749 O O . TYR A 1 92 ? -4.545 6.021 -0.618 1.00 95.81 92 TYR A O 1
ATOM 757 N N . ASN A 1 93 ? -6.143 6.006 -2.189 1.00 96.94 93 ASN A N 1
ATOM 758 C CA . ASN A 1 93 ? -7.156 6.619 -1.328 1.00 96.94 93 ASN A CA 1
ATOM 759 C C . ASN A 1 93 ? -7.461 5.763 -0.093 1.00 96.94 93 ASN A C 1
ATOM 761 O O . ASN A 1 93 ? -7.588 6.292 1.009 1.00 96.94 93 ASN A O 1
ATOM 765 N N . PHE A 1 94 ? -7.554 4.441 -0.263 1.00 98.12 94 PHE A N 1
ATOM 766 C CA . PHE A 1 94 ? -7.726 3.537 0.869 1.00 98.12 94 PHE A CA 1
ATOM 767 C C . PHE A 1 94 ? -6.485 3.524 1.776 1.00 98.12 94 PHE A C 1
ATOM 769 O O . PHE A 1 94 ? -6.619 3.579 2.997 1.00 98.12 94 PHE A O 1
ATOM 776 N N . GLY A 1 95 ? -5.284 3.528 1.193 1.00 97.25 95 GLY A N 1
ATOM 777 C CA . GLY A 1 95 ? -4.013 3.606 1.913 1.00 97.25 95 GLY A CA 1
ATOM 778 C C . GLY A 1 95 ? -3.905 4.849 2.794 1.00 97.25 95 GLY A C 1
ATOM 779 O O . GLY A 1 95 ? -3.514 4.726 3.949 1.00 97.25 95 GLY A O 1
ATOM 780 N N . ARG A 1 96 ? -4.356 6.016 2.313 1.00 96.75 96 ARG A N 1
ATOM 781 C CA . ARG A 1 96 ? -4.394 7.263 3.101 1.00 96.75 96 ARG A CA 1
ATOM 782 C C . ARG A 1 96 ? -5.244 7.149 4.368 1.00 96.75 96 ARG A C 1
ATOM 784 O O . ARG A 1 96 ? -4.873 7.714 5.390 1.00 96.75 96 ARG A O 1
ATOM 791 N N . ILE A 1 97 ? -6.359 6.414 4.329 1.00 95.81 97 ILE A N 1
ATOM 792 C CA . ILE A 1 97 ? -7.164 6.155 5.536 1.00 95.81 97 ILE A CA 1
ATOM 793 C C . ILE A 1 97 ? -6.369 5.305 6.526 1.00 95.81 97 ILE A C 1
ATOM 795 O O . ILE A 1 97 ? -6.383 5.580 7.721 1.00 95.81 97 ILE A O 1
ATOM 799 N N . ILE A 1 98 ? -5.680 4.270 6.041 1.00 95.94 98 ILE A N 1
ATOM 800 C CA . ILE A 1 98 ? -4.867 3.400 6.897 1.00 95.94 98 ILE A CA 1
ATOM 801 C C . ILE A 1 98 ? -3.700 4.173 7.518 1.00 95.94 98 ILE A C 1
ATOM 803 O O . ILE A 1 98 ? -3.466 4.026 8.710 1.00 95.94 98 ILE A O 1
ATOM 807 N N . GLU A 1 99 ? -3.026 5.026 6.749 1.00 96.12 99 GLU A N 1
ATOM 808 C CA . GLU A 1 99 ? -1.951 5.906 7.225 1.00 96.12 99 GLU A CA 1
ATOM 809 C C . GLU A 1 99 ? -2.433 6.819 8.362 1.00 96.12 99 GLU A C 1
ATOM 811 O O . GLU A 1 99 ? -1.859 6.804 9.444 1.00 96.12 99 GLU A O 1
ATOM 816 N N . GLN A 1 100 ? -3.564 7.508 8.181 1.00 94.62 100 GLN A N 1
ATOM 817 C CA . GLN A 1 100 ? -4.165 8.350 9.225 1.00 94.62 100 GLN A CA 1
ATOM 818 C C . GLN A 1 100 ? -4.536 7.566 10.492 1.00 94.62 100 GLN A C 1
ATOM 820 O O . GLN A 1 100 ? -4.463 8.088 11.602 1.00 94.62 100 GLN A O 1
ATOM 825 N N . LEU A 1 101 ? -4.966 6.309 10.348 1.00 95.12 101 LEU A N 1
ATOM 826 C CA . LEU A 1 101 ? -5.228 5.443 11.498 1.00 95.12 101 LEU A CA 1
ATOM 827 C C . LEU A 1 101 ? -3.928 5.036 12.198 1.00 95.12 101 LEU A C 1
ATOM 829 O O . LEU A 1 101 ? -3.901 5.005 13.427 1.00 95.12 101 LEU A O 1
ATOM 833 N N . SER A 1 102 ? -2.863 4.753 11.446 1.00 93.88 102 SER A N 1
ATOM 834 C CA . SER A 1 102 ? -1.535 4.482 12.003 1.00 93.88 102 SER A CA 1
ATOM 835 C C . SER A 1 102 ? -1.012 5.672 12.806 1.00 93.88 102 SER A C 1
ATOM 837 O O . SER A 1 102 ? -0.615 5.465 13.946 1.00 93.88 102 SER A O 1
ATOM 839 N N . GLU A 1 103 ? -1.139 6.905 12.306 1.00 94.81 103 GLU A N 1
ATOM 840 C CA . GLU A 1 103 ? -0.754 8.135 13.029 1.00 94.81 103 GLU A CA 1
ATOM 841 C C . GLU A 1 103 ? -1.478 8.285 14.386 1.00 94.81 103 GLU A C 1
ATOM 843 O O . GLU A 1 103 ? -0.924 8.799 15.361 1.00 94.81 103 GLU A O 1
ATOM 848 N N . ILE A 1 104 ? -2.734 7.827 14.488 1.00 93.88 104 ILE A N 1
ATOM 849 C CA . ILE A 1 104 ? -3.474 7.807 15.762 1.00 93.88 104 ILE A CA 1
ATOM 850 C C . ILE A 1 104 ? -2.870 6.778 16.723 1.00 93.88 104 ILE A C 1
ATOM 852 O O . ILE A 1 104 ? -2.792 7.026 17.927 1.00 93.88 104 ILE A O 1
ATOM 856 N N . PHE A 1 105 ? -2.471 5.613 16.214 1.00 91.31 105 PHE A N 1
ATOM 857 C CA . PHE A 1 105 ? -1.873 4.558 17.031 1.00 91.31 105 PHE A CA 1
ATOM 858 C C . PHE A 1 105 ? -0.423 4.854 17.416 1.00 91.31 105 PHE A C 1
ATOM 860 O O . PHE A 1 105 ? -0.000 4.441 18.493 1.00 91.31 105 PHE A O 1
ATOM 867 N N . GLU A 1 106 ? 0.314 5.588 16.585 1.00 90.25 106 GLU A N 1
ATOM 868 C CA . GLU A 1 106 ? 1.694 6.000 16.851 1.00 90.25 106 GLU A CA 1
ATOM 869 C C . GLU A 1 106 ? 1.811 6.812 18.147 1.00 90.25 106 GLU A C 1
ATOM 871 O O . GLU A 1 106 ? 2.728 6.589 18.927 1.00 90.25 106 GLU A O 1
ATOM 876 N N . GLN A 1 107 ? 0.806 7.634 18.464 1.00 88.88 107 GLN A N 1
ATOM 877 C CA . GLN A 1 107 ? 0.729 8.417 19.710 1.00 88.88 107 GLN A CA 1
ATOM 878 C C . GLN A 1 107 ? 0.665 7.570 20.995 1.00 88.88 107 GLN A C 1
ATOM 880 O O . GLN A 1 107 ? 0.754 8.110 22.096 1.00 88.88 107 GLN A O 1
ATOM 885 N N . ILE A 1 108 ? 0.432 6.258 20.885 1.00 90.50 108 ILE A N 1
ATOM 886 C CA . ILE A 1 108 ? 0.376 5.343 22.034 1.00 90.50 108 ILE A CA 1
ATOM 887 C C . ILE A 1 108 ? 1.783 4.897 22.439 1.00 90.50 108 ILE A C 1
ATOM 889 O O . ILE A 1 108 ? 1.990 4.522 23.597 1.00 90.50 108 ILE A O 1
ATOM 893 N N . PHE A 1 109 ? 2.735 4.897 21.502 1.00 86.62 109 PHE A N 1
ATOM 894 C CA . PHE A 1 109 ? 4.106 4.529 21.813 1.00 86.62 109 PHE A CA 1
ATOM 895 C C . PHE A 1 109 ? 4.738 5.665 22.621 1.00 86.62 109 PHE A C 1
ATOM 897 O O . PHE A 1 109 ? 4.680 6.816 22.186 1.00 86.62 109 PHE A O 1
ATOM 904 N N . PRO A 1 110 ? 5.273 5.373 23.819 1.00 83.12 110 PRO A N 1
ATOM 905 C CA . PRO A 1 110 ? 6.007 6.378 24.570 1.00 83.12 110 PRO A CA 1
ATOM 906 C C . PRO A 1 110 ? 7.208 6.850 23.745 1.00 83.12 110 PRO A C 1
ATOM 908 O O . PRO A 1 110 ? 7.765 6.072 22.970 1.00 83.12 110 PRO A O 1
ATOM 911 N N . GLU A 1 111 ? 7.596 8.113 23.917 1.00 78.50 111 GLU A N 1
ATOM 912 C CA . GLU A 1 111 ? 8.882 8.590 23.415 1.00 78.50 111 GLU A CA 1
ATOM 913 C C . GLU A 1 111 ? 9.990 7.772 24.102 1.00 78.50 111 GLU A C 1
ATOM 915 O O . GLU A 1 111 ? 9.940 7.504 25.308 1.00 78.50 111 GLU A O 1
ATOM 920 N N . ASP A 1 112 ? 10.922 7.247 23.304 1.00 74.56 112 ASP A N 1
ATOM 921 C CA . ASP A 1 112 ? 12.009 6.405 23.796 1.00 74.56 112 ASP A CA 1
ATOM 922 C C . ASP A 1 112 ? 13.106 7.294 24.407 1.00 74.56 112 ASP A C 1
ATOM 924 O O . ASP A 1 112 ? 14.177 7.478 23.832 1.00 74.56 112 ASP A O 1
ATOM 928 N N . ASP A 1 113 ? 12.874 7.786 25.624 1.00 70.75 113 ASP A N 1
ATOM 929 C CA . ASP A 1 113 ? 13.849 8.575 26.404 1.00 70.75 113 ASP A CA 1
ATOM 930 C C . ASP A 1 113 ? 15.027 7.708 26.917 1.00 70.75 113 ASP A C 1
ATOM 932 O O . ASP A 1 113 ? 15.913 8.156 27.644 1.00 70.75 113 ASP A O 1
ATOM 936 N N . ILE A 1 114 ? 15.040 6.418 26.558 1.00 70.31 114 ILE A N 1
ATOM 937 C CA . ILE A 1 114 ? 15.929 5.373 27.089 1.00 70.31 114 ILE A CA 1
ATOM 938 C C . ILE A 1 114 ? 17.410 5.655 26.775 1.00 70.31 114 ILE A C 1
ATOM 940 O O . ILE A 1 114 ? 18.292 5.130 27.455 1.00 70.31 114 ILE A O 1
ATOM 944 N N . PHE A 1 115 ? 17.695 6.497 25.782 1.00 67.00 115 PHE A N 1
ATOM 945 C CA . PHE A 1 115 ? 19.055 6.822 25.344 1.00 67.00 115 PHE A CA 1
ATOM 946 C C . PHE A 1 115 ? 19.471 8.275 25.623 1.00 67.00 115 PHE A C 1
ATOM 948 O O . PHE A 1 115 ? 20.569 8.668 25.236 1.00 67.00 115 PHE A O 1
ATOM 955 N N . GLU A 1 116 ? 18.648 9.072 26.314 1.00 63.34 116 GLU A N 1
ATOM 956 C CA . GLU A 1 116 ? 18.959 10.489 26.569 1.00 63.34 116 GLU A CA 1
ATOM 957 C C . GLU A 1 116 ? 19.962 10.709 27.725 1.00 63.34 116 GLU A C 1
ATOM 959 O O . GLU A 1 116 ? 20.635 11.738 27.777 1.00 63.34 116 GLU A O 1
ATOM 964 N N . GLU A 1 117 ? 20.140 9.747 28.642 1.00 58.53 117 GLU A N 1
ATOM 965 C CA . GLU A 1 117 ? 20.991 9.930 29.836 1.00 58.53 117 GLU A CA 1
ATOM 966 C C . GLU A 1 117 ? 22.503 9.683 29.617 1.00 58.53 117 GLU A C 1
ATOM 968 O O . GLU A 1 117 ? 23.313 10.060 30.470 1.00 58.53 117 GLU A O 1
ATOM 973 N N . GLU A 1 118 ? 22.934 9.095 28.493 1.00 56.50 118 GLU A N 1
ATOM 974 C CA . GLU A 1 118 ? 24.350 8.719 28.302 1.00 56.50 118 GLU A CA 1
ATOM 975 C C . GLU A 1 118 ? 25.247 9.905 27.872 1.00 56.50 118 GLU A C 1
ATOM 977 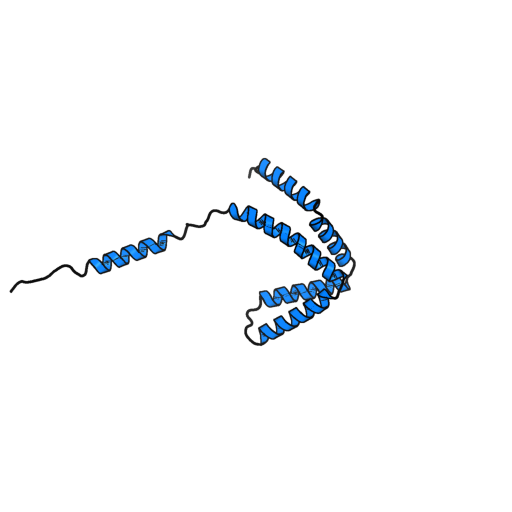O O . GLU A 1 118 ? 26.446 9.922 28.164 1.00 56.50 118 GLU A O 1
ATOM 982 N N . GLU A 1 119 ? 24.676 10.962 27.281 1.00 51.84 119 GLU A N 1
ATOM 983 C CA . GLU A 1 119 ? 25.429 12.156 26.852 1.00 51.84 119 GLU A CA 1
ATOM 984 C C . GLU A 1 119 ? 25.722 13.133 28.015 1.00 51.84 119 GLU A C 1
ATOM 986 O O . GLU A 1 119 ? 26.763 13.802 28.056 1.00 51.84 119 GLU A O 1
ATOM 991 N N . ALA A 1 120 ? 24.852 13.174 29.031 1.00 53.84 120 ALA A N 1
ATOM 992 C CA . ALA A 1 120 ? 25.027 14.052 30.189 1.00 53.84 120 ALA A CA 1
ATOM 993 C C . ALA A 1 120 ? 26.150 13.573 31.131 1.00 53.84 120 ALA A C 1
ATOM 995 O O . ALA A 1 120 ? 26.903 14.390 31.668 1.00 53.84 120 ALA A O 1
ATOM 996 N N . ALA A 1 121 ? 26.315 12.257 31.308 1.00 52.53 121 ALA A N 1
ATOM 997 C CA . ALA A 1 121 ? 27.346 11.694 32.183 1.00 52.53 121 ALA A CA 1
ATOM 998 C C . ALA A 1 121 ? 28.772 11.855 31.615 1.00 52.53 121 ALA A C 1
ATOM 1000 O O . ALA A 1 121 ? 29.708 12.131 32.373 1.00 52.53 121 ALA A O 1
ATOM 1001 N N . ALA A 1 122 ? 28.937 11.750 30.291 1.00 54.69 122 ALA A N 1
ATOM 1002 C CA . ALA A 1 122 ? 30.222 11.974 29.623 1.00 54.69 122 ALA A CA 1
ATOM 1003 C C . ALA A 1 122 ? 30.688 13.438 29.757 1.00 54.69 122 ALA A C 1
ATOM 1005 O O . ALA A 1 122 ? 31.845 13.700 30.089 1.00 54.69 122 ALA A O 1
ATOM 1006 N N . THR A 1 123 ? 29.761 14.391 29.620 1.00 55.34 123 THR A N 1
ATOM 1007 C CA . THR A 1 123 ? 30.060 15.832 29.693 1.00 55.34 123 THR A CA 1
ATOM 1008 C C . THR A 1 123 ? 30.487 16.280 31.102 1.00 55.34 123 THR A C 1
ATOM 1010 O O . THR A 1 123 ? 31.368 17.127 31.254 1.00 55.34 123 THR A O 1
ATOM 1013 N N . VAL A 1 124 ? 29.910 15.690 32.159 1.00 58.75 124 VAL A N 1
ATOM 1014 C CA . VAL A 1 124 ? 30.280 16.001 33.557 1.00 58.75 124 VAL A CA 1
ATOM 1015 C C . VAL A 1 124 ? 31.648 15.413 33.930 1.00 58.75 124 VAL A C 1
ATOM 1017 O O . VAL A 1 124 ? 32.410 16.057 34.654 1.00 58.75 124 VAL A O 1
ATOM 1020 N N . SER A 1 125 ? 31.992 14.225 33.419 1.00 54.47 125 SER A N 1
ATOM 1021 C CA . SER A 1 125 ? 33.313 13.611 33.625 1.00 54.47 125 SER A CA 1
ATOM 1022 C C . SER A 1 125 ? 34.438 14.441 32.993 1.00 54.47 125 SER A C 1
ATOM 1024 O O . SER A 1 125 ? 35.449 14.705 33.651 1.00 54.47 125 SER A O 1
ATOM 1026 N N . ASP A 1 126 ? 34.247 14.912 31.758 1.00 56.47 126 ASP A N 1
ATOM 1027 C CA . ASP A 1 126 ? 35.231 15.751 31.060 1.00 56.47 126 ASP A CA 1
ATOM 1028 C C . ASP A 1 126 ? 35.411 17.123 31.735 1.00 56.47 126 ASP A C 1
ATOM 1030 O O . ASP A 1 126 ? 36.539 17.593 31.903 1.00 56.47 126 ASP A O 1
ATOM 1034 N N . ALA A 1 127 ? 34.326 17.737 32.222 1.00 58.41 127 ALA A N 1
ATOM 1035 C CA . ALA A 1 127 ? 34.387 19.017 32.934 1.00 58.41 127 ALA A CA 1
ATOM 1036 C C . ALA A 1 127 ? 35.126 18.927 34.287 1.00 58.41 127 ALA A C 1
ATOM 1038 O O . ALA A 1 127 ? 35.847 19.852 34.674 1.00 58.41 127 ALA A O 1
ATOM 1039 N N . LEU A 1 128 ? 34.983 17.811 35.013 1.00 57.59 128 LEU A N 1
ATOM 1040 C CA . LEU A 1 128 ? 35.696 17.592 36.276 1.00 57.59 128 LEU A CA 1
ATOM 1041 C C . LEU A 1 128 ? 37.193 17.334 36.053 1.00 57.59 128 LEU A C 1
ATOM 1043 O O . LEU A 1 128 ? 38.006 17.817 36.843 1.00 57.59 128 LEU A O 1
ATOM 1047 N N . HIS A 1 129 ? 37.574 16.650 34.968 1.00 57.66 129 HIS A N 1
ATOM 1048 C CA . HIS A 1 129 ? 38.983 16.411 34.640 1.00 57.66 129 HIS A CA 1
ATOM 1049 C C . HIS A 1 129 ? 39.730 17.705 34.263 1.00 57.66 129 HIS A C 1
ATOM 1051 O O . HIS A 1 129 ? 40.877 17.888 34.673 1.00 57.66 129 HIS A O 1
ATOM 1057 N N . ASP A 1 130 ? 39.074 18.641 33.567 1.00 56.56 130 ASP A N 1
ATOM 1058 C CA . ASP A 1 130 ? 39.698 19.902 33.121 1.00 56.56 130 ASP A CA 1
ATOM 1059 C C . ASP A 1 130 ? 39.796 20.973 34.239 1.00 56.56 130 ASP A C 1
ATOM 1061 O O . ASP A 1 130 ? 40.660 21.855 34.212 1.00 56.56 130 ASP A O 1
ATOM 1065 N N . SER A 1 131 ? 38.962 20.869 35.285 1.00 56.28 131 SER A N 1
ATOM 1066 C CA . SER A 1 131 ? 39.015 21.752 36.467 1.00 56.28 131 SER A CA 1
ATOM 1067 C C . SER A 1 131 ? 40.073 21.367 37.516 1.00 56.28 131 SER A C 1
ATOM 1069 O O . SER A 1 131 ? 40.531 22.231 38.260 1.00 56.28 131 SER A O 1
ATOM 1071 N N . ALA A 1 132 ? 40.523 20.107 37.553 1.00 53.69 132 ALA A N 1
ATOM 1072 C CA . ALA A 1 132 ? 41.489 19.623 38.547 1.00 53.69 132 ALA A CA 1
ATOM 1073 C C . ALA A 1 132 ? 42.964 19.922 38.191 1.00 53.69 132 ALA A C 1
ATOM 1075 O O . ALA A 1 132 ? 43.861 19.695 39.002 1.00 53.69 132 ALA A O 1
ATOM 1076 N N . GLY A 1 133 ? 43.233 20.436 36.985 1.00 52.94 133 GLY A N 1
ATOM 1077 C CA . GLY A 1 133 ? 44.584 20.737 36.491 1.00 52.94 133 GLY A CA 1
ATOM 1078 C C . GLY A 1 133 ? 45.083 22.165 36.742 1.00 52.94 133 GLY A C 1
ATOM 1079 O O . GLY A 1 133 ? 46.174 22.508 36.286 1.00 52.94 133 GLY A O 1
ATOM 1080 N N . ARG A 1 134 ? 44.306 23.024 37.417 1.00 53.94 134 ARG A N 1
ATOM 1081 C CA . ARG A 1 134 ? 44.655 24.441 37.632 1.00 53.94 134 ARG A CA 1
ATOM 1082 C C . ARG A 1 134 ? 44.432 24.907 39.072 1.00 53.94 134 ARG A C 1
ATOM 1084 O O . ARG A 1 134 ? 43.816 25.941 39.281 1.00 53.94 134 ARG A O 1
ATOM 1091 N N . GLU A 1 135 ? 44.990 24.205 40.054 1.00 44.53 135 GLU A N 1
ATOM 1092 C CA . GLU A 1 135 ? 45.221 24.794 41.380 1.00 44.53 135 GLU A CA 1
ATOM 1093 C C . GLU A 1 135 ? 46.681 24.595 41.822 1.00 44.53 135 GLU A C 1
ATOM 1095 O O . GLU A 1 135 ? 47.109 23.532 42.255 1.00 44.53 135 GLU A O 1
ATOM 1100 N N . ASP A 1 136 ? 47.440 25.673 41.624 1.00 48.75 136 ASP A N 1
ATOM 1101 C CA . ASP A 1 136 ? 48.352 26.271 42.600 1.00 48.75 136 ASP A CA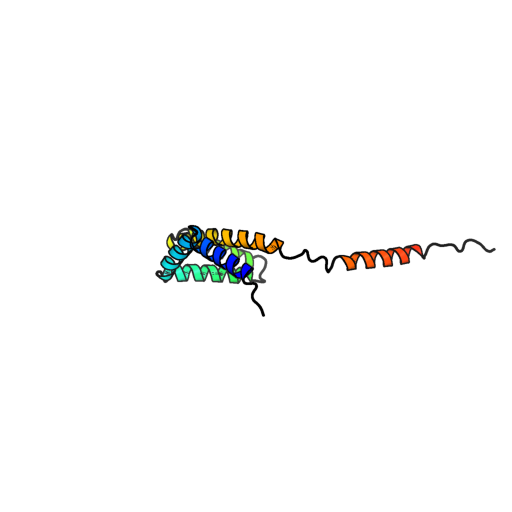 1
ATOM 1102 C C . ASP A 1 136 ? 49.522 25.434 43.167 1.00 48.75 136 ASP A C 1
ATOM 1104 O O . ASP A 1 136 ? 49.464 24.852 44.248 1.00 48.75 136 ASP A O 1
ATOM 1108 N N . THR A 1 137 ? 50.687 25.535 42.517 1.00 46.34 137 THR A N 1
ATOM 1109 C CA . THR A 1 137 ? 51.971 25.555 43.244 1.00 46.34 137 THR A CA 1
ATOM 1110 C C . THR A 1 137 ? 52.723 26.834 42.911 1.00 46.34 137 THR A C 1
ATOM 1112 O O . THR A 1 137 ? 53.699 26.853 42.158 1.00 46.34 137 THR A O 1
ATOM 1115 N N . THR A 1 138 ? 52.214 27.921 43.475 1.00 44.44 138 THR A N 1
ATOM 1116 C CA . THR A 1 138 ? 52.854 29.229 43.543 1.00 44.44 138 THR A CA 1
ATOM 1117 C C . THR A 1 138 ? 53.734 29.289 44.808 1.00 44.44 138 THR A C 1
ATOM 1119 O O . THR A 1 138 ? 53.245 29.119 45.917 1.00 44.44 138 THR A O 1
ATOM 1122 N N . TYR A 1 139 ? 55.038 29.528 44.606 1.00 43.28 139 TYR A N 1
ATOM 1123 C CA . TYR A 1 139 ? 56.103 29.917 45.559 1.00 43.28 139 TYR A CA 1
ATOM 1124 C C . TYR A 1 139 ? 56.500 28.999 46.732 1.00 43.28 139 TYR A C 1
ATOM 1126 O O . TYR A 1 139 ? 55.875 29.030 47.784 1.00 43.28 139 TYR A O 1
ATOM 1134 N N . ILE A 1 140 ? 57.706 28.409 46.638 1.00 41.12 140 ILE A N 1
ATOM 1135 C CA . ILE A 1 140 ? 58.738 28.539 47.691 1.00 41.12 140 ILE A CA 1
ATOM 1136 C C . ILE A 1 140 ? 60.128 28.653 47.029 1.00 41.12 140 ILE A C 1
ATOM 1138 O O . ILE A 1 140 ? 60.635 27.674 46.483 1.00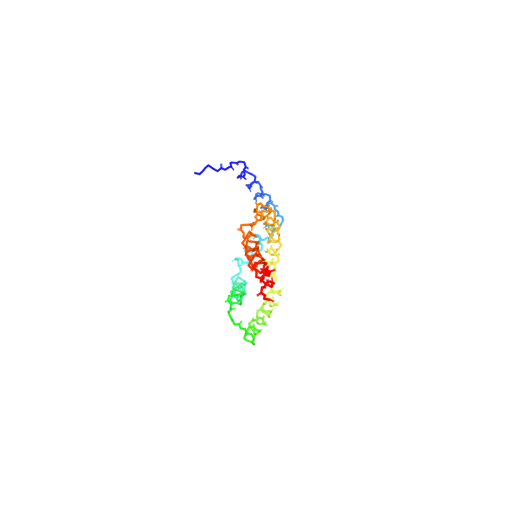 41.12 140 ILE A O 1
ATOM 1142 N N . ASN A 1 141 ? 60.711 29.856 47.054 1.00 38.34 141 ASN A N 1
ATOM 1143 C CA . ASN A 1 141 ? 62.144 30.148 47.237 1.00 38.34 141 ASN A CA 1
ATOM 1144 C C . ASN A 1 141 ? 62.327 31.653 47.447 1.00 38.34 141 ASN A C 1
ATOM 1146 O O . ASN A 1 141 ? 61.872 32.421 46.570 1.00 38.34 141 ASN A O 1
#

InterPro domains:
  IPR010368 Control of competence regulator ComK, YlbF/YmcA [PF06133] (7-106)
  IPR023378 YheA/YmcA-like domain superfamily [G3DSA:1.20.1500.10] (2-112)
  IPR023378 YheA/YmcA-like domain superfamily [SSF158622] (2-106)

Sequence (141 aa):
MVKNEGIYQTASKLAEQIKASPEYARYITAKERLLHDPINRKLLRDLRNKQFDLEDSLETGEEYTKQEEFLNDLMMSVALNPVVNDFLNAEYNFGRIIEQLSEIFEQIFPEDDIFEEEEAAATVSDALHDSAGREDTTYIN